Protein AF-A0A1K1NDF6-F1 (afdb_monomer)

Sequence (133 aa):
MDKGYEKERFEKLGIKTSVAKKFRKFCRKMSCSQSMGLLLMIDFFEEHGISPKESLGPNMQTLESKIKKRINAVIAIMRDVEKTQTKPTVAMLQSLFEVDEPKKKPLILEKKYAGDKQKEPKFREKKSTNDKP

Secondary structure (DSSP, 8-state):
--TT-TTPPPP-----HHHHHHHHHHHHHTT--HHHHHHHHHHHHHHHT--TTS--TTHHHHHHHHHHHHHHHHHHHHHHHIIIIIHHHHHHHHHHHT-----------------------S--PPP------

Mean predicted aligned error: 17.05 Å

Structure (mmCIF, N/CA/C/O backbone):
data_AF-A0A1K1NDF6-F1
#
_entry.id   AF-A0A1K1NDF6-F1
#
loop_
_atom_site.group_PDB
_atom_site.id
_atom_site.type_symbol
_atom_site.label_atom_id
_atom_site.label_alt_id
_atom_site.label_comp_id
_atom_site.label_asym_id
_atom_site.label_entity_id
_atom_site.label_seq_id
_atom_site.pdbx_PDB_ins_code
_atom_site.Cartn_x
_atom_site.Cartn_y
_atom_site.Cartn_z
_atom_site.occupancy
_atom_site.B_iso_or_equiv
_atom_site.auth_seq_id
_atom_site.auth_comp_id
_atom_site.auth_asym_id
_atom_site.auth_atom_id
_atom_site.pdbx_PDB_model_num
ATOM 1 N N . MET A 1 1 ? 12.573 -17.146 -10.455 1.00 72.56 1 MET A N 1
ATOM 2 C CA . MET A 1 1 ? 11.611 -17.436 -11.534 1.00 72.56 1 MET A CA 1
ATOM 3 C C . MET A 1 1 ? 10.252 -16.939 -11.099 1.00 72.56 1 MET A C 1
ATOM 5 O O . MET A 1 1 ? 9.975 -16.979 -9.902 1.00 72.56 1 MET A O 1
ATOM 9 N N . ASP A 1 2 ? 9.470 -16.450 -12.054 1.00 89.50 2 ASP A N 1
ATOM 10 C CA . ASP A 1 2 ? 8.157 -15.853 -11.817 1.00 89.50 2 ASP A CA 1
ATOM 11 C C . ASP A 1 2 ? 7.140 -16.991 -11.708 1.00 89.50 2 ASP A C 1
ATOM 13 O O . ASP A 1 2 ? 6.797 -17.626 -12.703 1.00 89.50 2 ASP A O 1
ATOM 17 N N . LYS A 1 3 ? 6.767 -17.325 -10.467 1.00 88.81 3 LYS A N 1
ATOM 18 C CA . LYS A 1 3 ? 5.953 -18.509 -10.166 1.00 88.81 3 LYS A CA 1
ATOM 19 C C . LYS A 1 3 ? 4.544 -18.358 -10.737 1.00 88.81 3 LYS A C 1
ATOM 21 O O . LYS A 1 3 ? 3.885 -17.371 -10.426 1.00 88.81 3 LYS A O 1
ATOM 26 N N . GLY A 1 4 ? 4.087 -19.336 -11.513 1.00 91.56 4 GLY A N 1
ATOM 27 C CA . GLY A 1 4 ? 2.794 -19.304 -12.206 1.00 91.56 4 GLY A CA 1
ATOM 28 C C . GLY A 1 4 ? 2.836 -18.639 -13.585 1.00 91.56 4 GLY A C 1
ATOM 29 O O . GLY A 1 4 ? 1.873 -18.752 -14.334 1.00 91.56 4 GLY A O 1
ATOM 30 N N . TYR A 1 5 ? 3.960 -18.012 -13.938 1.00 92.88 5 TYR A N 1
ATOM 31 C CA . TYR A 1 5 ? 4.166 -17.289 -15.194 1.00 92.88 5 TYR A CA 1
ATOM 32 C C . TYR A 1 5 ? 5.356 -17.856 -15.989 1.00 92.88 5 TYR A C 1
ATOM 34 O O . TYR A 1 5 ? 5.849 -17.240 -16.931 1.00 92.88 5 TYR A O 1
ATOM 42 N N . GLU A 1 6 ? 5.846 -19.050 -15.639 1.00 93.19 6 GLU A N 1
ATOM 43 C CA . GLU A 1 6 ? 7.091 -19.611 -16.181 1.00 93.19 6 GLU A CA 1
ATOM 44 C C .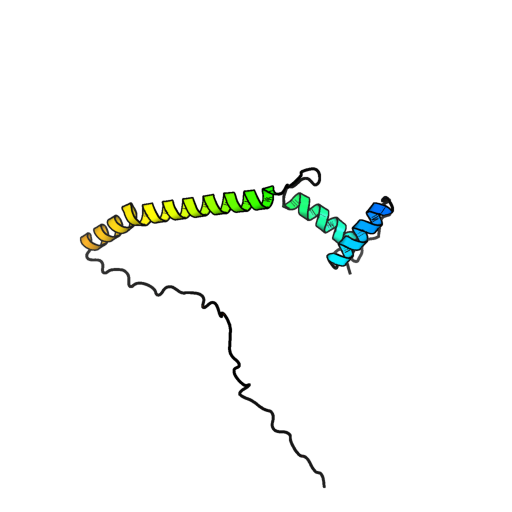 GLU A 1 6 ? 7.032 -19.891 -17.688 1.00 93.19 6 GLU A C 1
ATOM 46 O O . GLU A 1 6 ? 8.070 -19.958 -18.345 1.00 93.19 6 GLU A O 1
ATOM 51 N N . LYS A 1 7 ? 5.826 -20.089 -18.230 1.00 92.88 7 LYS A N 1
ATOM 52 C CA . LYS A 1 7 ? 5.590 -20.404 -19.646 1.00 92.88 7 LYS A CA 1
ATOM 53 C C . LYS A 1 7 ? 5.171 -19.188 -20.472 1.00 92.88 7 LYS A C 1
ATOM 55 O O . LYS A 1 7 ? 4.981 -19.324 -21.682 1.00 92.88 7 LYS A O 1
ATOM 60 N N . GLU A 1 8 ? 5.005 -18.027 -19.847 1.00 93.81 8 GLU A N 1
ATOM 61 C CA . GLU A 1 8 ? 4.564 -16.828 -20.548 1.00 93.81 8 GLU A CA 1
ATOM 62 C C . GLU A 1 8 ? 5.701 -16.162 -21.319 1.00 93.81 8 GLU A C 1
ATOM 64 O O . GLU A 1 8 ? 6.871 -16.184 -20.930 1.00 93.81 8 GLU A O 1
ATOM 69 N N . ARG A 1 9 ? 5.347 -15.563 -22.458 1.00 94.12 9 ARG A N 1
ATOM 70 C CA . ARG A 1 9 ? 6.286 -14.778 -23.260 1.00 94.12 9 ARG A CA 1
ATOM 71 C C . ARG A 1 9 ? 6.315 -13.343 -22.756 1.00 94.12 9 ARG A C 1
ATOM 73 O O . ARG A 1 9 ? 5.300 -12.794 -22.347 1.00 94.12 9 ARG A O 1
ATOM 80 N N . PHE A 1 10 ? 7.484 -12.718 -22.845 1.00 93.06 10 PHE A N 1
ATOM 81 C CA . PHE A 1 10 ? 7.616 -11.297 -22.545 1.00 93.06 10 PHE A CA 1
ATOM 82 C C . PHE A 1 10 ? 7.031 -10.440 -23.665 1.00 93.06 10 PHE A C 1
ATOM 84 O O . PHE A 1 10 ? 7.386 -10.612 -24.832 1.00 93.06 10 PHE A O 1
ATOM 91 N N . GLU A 1 11 ? 6.227 -9.455 -23.277 1.00 93.25 11 GLU A N 1
ATOM 92 C CA . GLU A 1 11 ? 5.756 -8.393 -24.160 1.00 93.25 11 GLU A CA 1
ATOM 93 C C . GLU A 1 11 ? 6.662 -7.158 -24.107 1.00 93.25 11 GLU A C 1
ATOM 95 O O . GLU A 1 11 ? 7.347 -6.881 -23.114 1.00 93.25 11 GLU A O 1
ATOM 100 N N . LYS A 1 12 ? 6.671 -6.379 -25.194 1.00 92.56 12 LYS A N 1
ATOM 101 C CA . LYS A 1 12 ? 7.427 -5.121 -25.252 1.00 92.56 12 LYS A CA 1
ATOM 102 C C . LYS A 1 12 ? 6.597 -3.974 -24.679 1.00 92.56 12 LYS A C 1
ATOM 104 O O . LYS A 1 12 ? 5.684 -3.481 -25.330 1.00 92.56 12 LYS A O 1
ATOM 109 N N . LEU A 1 13 ? 6.993 -3.474 -23.507 1.00 91.88 13 LEU A N 1
ATOM 110 C CA . LEU A 1 13 ? 6.432 -2.263 -22.903 1.00 91.88 13 LEU A CA 1
ATOM 111 C C . LEU A 1 13 ? 7.452 -1.115 -22.912 1.00 91.88 13 LEU A C 1
ATOM 113 O O . LEU A 1 13 ? 8.508 -1.187 -22.280 1.00 91.88 13 LEU A O 1
ATOM 117 N N . GLY A 1 14 ? 7.125 -0.031 -23.617 1.00 94.88 14 GLY A N 1
ATOM 118 C CA . GLY A 1 14 ? 7.933 1.187 -23.631 1.00 94.88 14 GLY A CA 1
ATOM 119 C C . GLY A 1 14 ? 7.671 2.059 -22.402 1.00 94.88 14 GLY A C 1
ATOM 120 O O . GLY A 1 14 ? 6.544 2.486 -22.173 1.00 94.88 14 GLY A O 1
ATOM 121 N N . ILE A 1 15 ? 8.715 2.382 -21.636 1.00 95.81 15 ILE A N 1
ATOM 122 C CA . ILE A 1 15 ? 8.652 3.336 -20.517 1.00 95.81 15 ILE A CA 1
ATOM 123 C C . ILE A 1 15 ? 9.835 4.306 -20.565 1.00 95.81 15 ILE A C 1
ATOM 125 O O . ILE A 1 15 ? 10.918 3.968 -21.044 1.00 95.81 15 ILE A O 1
ATOM 129 N N . LYS A 1 16 ? 9.649 5.526 -20.043 1.00 98.12 16 LYS A N 1
ATOM 130 C CA . LYS A 1 16 ? 10.719 6.536 -20.005 1.00 98.12 16 LYS A CA 1
ATOM 131 C C . LYS A 1 16 ? 11.934 6.016 -19.231 1.00 98.12 16 LYS A C 1
ATOM 133 O O . LYS A 1 16 ? 11.792 5.420 -18.164 1.00 98.12 16 LYS A O 1
ATOM 138 N N . THR A 1 17 ? 13.139 6.330 -19.707 1.00 97.94 17 THR A N 1
ATOM 139 C CA . THR A 1 17 ? 14.404 5.843 -19.127 1.00 97.94 17 THR A CA 1
ATOM 140 C C . THR A 1 17 ? 14.552 6.156 -17.634 1.00 97.94 17 THR A C 1
ATOM 142 O O . THR A 1 17 ? 15.019 5.315 -16.865 1.00 97.94 17 THR A O 1
ATOM 145 N N . SER A 1 18 ? 14.141 7.350 -17.195 1.00 98.31 18 SER A N 1
ATOM 146 C CA . SER A 1 18 ? 14.166 7.744 -15.778 1.00 98.31 18 SER A CA 1
ATOM 147 C C . SER A 1 18 ? 13.238 6.878 -14.918 1.00 98.31 18 SER A C 1
ATOM 149 O O . SER A 1 18 ? 13.630 6.433 -13.837 1.00 98.31 18 SER A O 1
ATOM 151 N N . VAL A 1 19 ? 12.043 6.575 -15.428 1.00 97.44 19 VAL A N 1
ATOM 152 C CA . VAL A 1 19 ? 11.048 5.716 -14.774 1.00 97.44 19 VAL A CA 1
ATOM 153 C C . VAL A 1 19 ? 11.550 4.275 -14.712 1.00 97.44 19 VAL A C 1
ATOM 155 O O . VAL A 1 19 ? 11.549 3.687 -13.634 1.00 97.44 19 VAL A O 1
ATOM 158 N N . ALA A 1 20 ? 12.095 3.7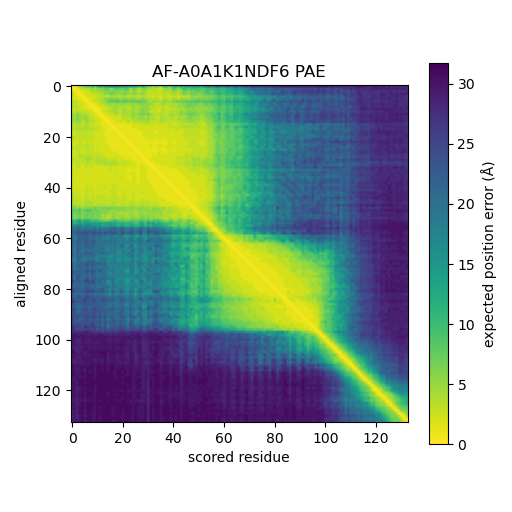43 -15.811 1.00 97.00 20 ALA A N 1
ATOM 159 C CA . ALA A 1 20 ? 12.679 2.401 -15.854 1.00 97.00 20 ALA A CA 1
ATOM 160 C C . ALA A 1 20 ? 13.796 2.220 -14.817 1.00 97.00 20 ALA A C 1
ATOM 162 O O . ALA A 1 20 ? 13.852 1.211 -14.115 1.00 97.00 20 ALA A O 1
ATOM 163 N N . LYS A 1 21 ? 14.680 3.217 -14.671 1.00 97.88 21 LYS A N 1
ATOM 164 C CA . LYS A 1 21 ? 15.741 3.204 -13.652 1.00 97.88 21 LYS A CA 1
ATOM 165 C C . LYS A 1 21 ? 15.166 3.175 -12.233 1.00 97.88 21 LYS A C 1
ATOM 167 O O . LYS A 1 21 ? 15.664 2.415 -11.403 1.00 97.88 21 LYS A O 1
ATOM 172 N N . LYS A 1 22 ? 14.134 3.979 -11.948 1.00 97.75 22 LYS A N 1
ATOM 173 C CA . LYS A 1 22 ? 13.463 4.001 -10.637 1.00 97.75 22 LYS A CA 1
ATOM 174 C C . LYS A 1 22 ? 12.777 2.665 -10.344 1.00 97.75 22 LYS A C 1
ATOM 176 O O . LYS A 1 22 ? 12.986 2.105 -9.271 1.00 97.75 22 LYS A O 1
ATOM 181 N N . PHE A 1 23 ? 12.045 2.129 -11.314 1.00 96.94 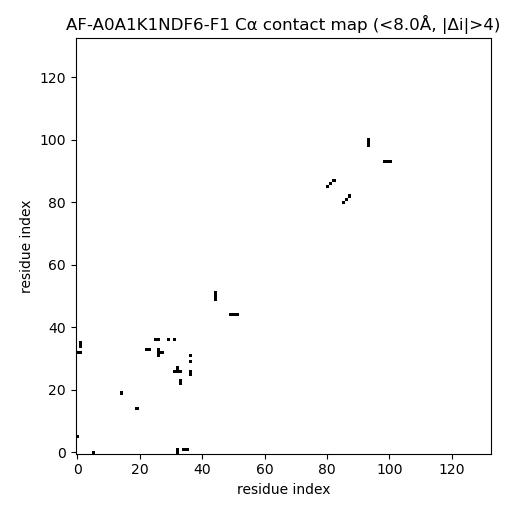23 PHE A N 1
ATOM 182 C CA . PHE A 1 23 ? 11.334 0.860 -11.192 1.00 96.94 23 PHE A CA 1
ATOM 183 C C . PHE A 1 23 ? 12.287 -0.319 -10.962 1.00 96.94 23 PHE A C 1
ATOM 185 O O . PHE A 1 23 ? 12.119 -1.071 -10.011 1.00 96.94 23 PHE A O 1
ATOM 192 N N . ARG A 1 24 ? 13.388 -0.413 -11.718 1.00 96.56 24 ARG A N 1
ATOM 193 C CA . ARG A 1 24 ? 14.409 -1.456 -11.506 1.00 96.56 24 ARG A CA 1
ATOM 194 C C . ARG A 1 24 ? 15.020 -1.422 -10.104 1.00 96.56 24 ARG A C 1
ATOM 196 O O . ARG A 1 24 ? 15.286 -2.477 -9.535 1.00 96.56 24 ARG A O 1
ATOM 203 N N . LYS A 1 25 ? 15.254 -0.231 -9.537 1.00 97.69 25 LYS A N 1
ATOM 204 C CA . LYS A 1 25 ? 15.723 -0.094 -8.146 1.00 97.69 25 LYS A CA 1
ATOM 205 C C . LYS A 1 25 ? 14.668 -0.579 -7.149 1.00 97.69 25 LYS A C 1
ATOM 207 O O . LYS A 1 25 ? 15.022 -1.259 -6.192 1.00 97.69 25 LYS A O 1
ATOM 212 N N . PHE A 1 26 ? 13.399 -0.251 -7.386 1.00 96.69 26 PHE A N 1
ATOM 213 C CA . PHE A 1 26 ? 12.280 -0.721 -6.570 1.00 96.69 26 PHE A CA 1
ATOM 214 C C . PHE A 1 26 ? 12.167 -2.253 -6.581 1.00 96.69 26 PHE A C 1
ATOM 216 O O . PHE A 1 26 ? 12.198 -2.856 -5.513 1.00 96.69 26 PHE A O 1
ATOM 223 N N . CYS A 1 27 ? 12.163 -2.892 -7.756 1.00 96.62 27 CYS A N 1
ATOM 224 C CA . CYS A 1 27 ? 12.092 -4.354 -7.868 1.00 96.62 27 CYS A CA 1
ATOM 225 C C . CYS A 1 27 ? 13.252 -5.053 -7.143 1.00 96.62 27 CYS A C 1
ATOM 227 O O . CYS A 1 27 ? 13.038 -6.030 -6.435 1.00 96.62 27 CYS A O 1
ATOM 229 N N . ARG A 1 28 ? 14.478 -4.509 -7.241 1.00 96.12 28 ARG A N 1
ATOM 230 C CA . ARG A 1 28 ? 15.636 -5.027 -6.488 1.00 96.12 28 ARG A CA 1
ATOM 231 C C . ARG A 1 28 ? 15.438 -4.934 -4.978 1.00 96.12 28 ARG A C 1
ATOM 233 O O . ARG A 1 28 ? 15.811 -5.859 -4.273 1.00 96.12 28 ARG A O 1
ATOM 240 N N . LYS A 1 29 ? 14.863 -3.831 -4.484 1.00 96.19 29 LYS A N 1
ATOM 241 C CA . LYS A 1 29 ? 14.567 -3.654 -3.054 1.00 96.19 29 LYS A CA 1
ATOM 242 C C . LYS A 1 29 ? 13.520 -4.660 -2.565 1.00 96.19 29 LYS A C 1
ATOM 244 O O . LYS A 1 29 ? 13.619 -5.129 -1.440 1.00 96.19 29 LYS A O 1
ATOM 249 N N . MET A 1 30 ? 12.542 -4.975 -3.409 1.00 93.00 30 MET A N 1
ATOM 250 C CA . MET A 1 30 ? 11.474 -5.937 -3.124 1.00 93.00 30 MET A CA 1
ATOM 251 C C . MET A 1 30 ? 11.858 -7.387 -3.468 1.00 93.00 30 MET A C 1
ATOM 253 O O . MET A 1 30 ? 11.025 -8.278 -3.337 1.00 93.00 30 MET A O 1
ATOM 257 N N . SER A 1 31 ? 13.097 -7.633 -3.916 1.00 94.31 31 SER A N 1
ATOM 258 C CA . SER A 1 31 ? 13.598 -8.951 -4.331 1.00 94.31 31 SER A CA 1
ATOM 259 C C . SER A 1 31 ? 12.706 -9.670 -5.357 1.00 94.31 31 SER A C 1
ATOM 261 O O . SER A 1 31 ? 12.599 -10.895 -5.344 1.00 94.31 31 SER A O 1
ATOM 263 N N . CYS A 1 32 ? 12.075 -8.919 -6.263 1.00 94.19 32 CYS A N 1
ATOM 264 C CA . CYS A 1 32 ? 11.169 -9.444 -7.285 1.00 94.19 32 CYS A CA 1
ATOM 265 C C . CYS A 1 32 ? 11.653 -9.130 -8.710 1.00 94.19 32 CYS A C 1
ATOM 267 O O . CYS A 1 32 ? 12.493 -8.249 -8.933 1.00 94.19 32 CYS A O 1
ATOM 269 N N . SER A 1 33 ? 11.133 -9.870 -9.696 1.00 94.88 33 SER A N 1
ATOM 270 C CA . SER A 1 33 ? 11.347 -9.548 -11.108 1.00 94.88 33 SER A CA 1
ATOM 271 C C . SER A 1 33 ? 1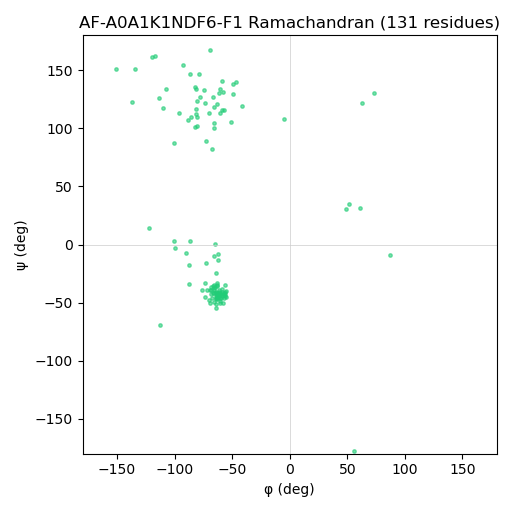0.610 -8.257 -11.490 1.00 94.88 33 SER A C 1
ATOM 273 O O . SER A 1 33 ? 9.773 -7.750 -10.745 1.00 94.88 33 SER A O 1
ATOM 275 N N . GLN A 1 34 ? 10.919 -7.700 -12.664 1.00 94.69 34 GLN A N 1
ATOM 276 C CA . GLN A 1 34 ? 10.214 -6.511 -13.157 1.00 94.69 34 GLN A CA 1
ATOM 277 C C . GLN A 1 34 ? 8.734 -6.802 -13.449 1.00 94.69 34 GLN A C 1
ATOM 279 O O . GLN A 1 34 ? 7.897 -5.970 -13.117 1.00 94.69 34 GLN A O 1
ATOM 284 N N . SER A 1 35 ? 8.407 -7.974 -13.999 1.00 94.88 35 SER A N 1
ATOM 285 C CA . SER A 1 35 ? 7.018 -8.374 -14.257 1.00 94.88 35 SER A CA 1
ATOM 286 C C . SER A 1 35 ? 6.243 -8.549 -12.952 1.00 94.88 35 SER A C 1
ATOM 288 O O . SER A 1 35 ? 5.205 -7.923 -12.764 1.00 94.88 35 SER A O 1
ATOM 290 N N . MET A 1 36 ? 6.807 -9.291 -11.993 1.00 95.94 36 MET A N 1
ATOM 291 C CA . MET A 1 36 ? 6.160 -9.506 -10.694 1.00 95.94 36 MET A CA 1
ATOM 292 C C . MET A 1 36 ? 6.067 -8.224 -9.872 1.00 95.94 36 MET A C 1
ATOM 294 O O . MET A 1 36 ? 5.087 -8.008 -9.176 1.00 95.94 36 MET A O 1
ATOM 298 N N . GLY A 1 37 ? 7.067 -7.344 -9.954 1.00 95.69 37 GLY A N 1
ATOM 299 C CA . GLY A 1 37 ? 7.012 -6.042 -9.296 1.00 95.69 37 GLY A CA 1
ATOM 300 C C . GLY A 1 37 ? 5.894 -5.151 -9.833 1.00 95.69 37 GLY A C 1
ATOM 301 O O . GLY A 1 37 ? 5.325 -4.385 -9.063 1.00 95.69 37 GLY A O 1
ATOM 302 N N . LEU A 1 38 ? 5.573 -5.254 -11.127 1.00 95.12 38 LEU A N 1
ATOM 303 C CA . LEU A 1 38 ? 4.462 -4.523 -11.730 1.00 95.12 38 LEU A CA 1
ATOM 304 C C . LEU A 1 38 ? 3.120 -5.121 -11.301 1.00 95.12 38 LEU A C 1
ATOM 306 O O . LEU A 1 38 ? 2.246 -4.366 -10.890 1.00 95.12 38 LEU A O 1
ATOM 310 N N . LEU A 1 39 ? 2.994 -6.450 -11.338 1.00 95.38 39 LEU A N 1
ATOM 311 C CA . LEU A 1 39 ? 1.797 -7.158 -10.883 1.00 95.38 39 LEU A CA 1
ATOM 312 C C . LEU A 1 39 ? 1.485 -6.834 -9.417 1.00 95.38 39 LEU A C 1
ATOM 314 O O . LEU A 1 39 ? 0.409 -6.340 -9.120 1.00 95.38 39 LEU A O 1
ATOM 318 N N . LEU A 1 40 ? 2.477 -6.951 -8.528 1.00 94.94 40 LEU A N 1
ATOM 319 C CA . LEU A 1 40 ? 2.327 -6.600 -7.112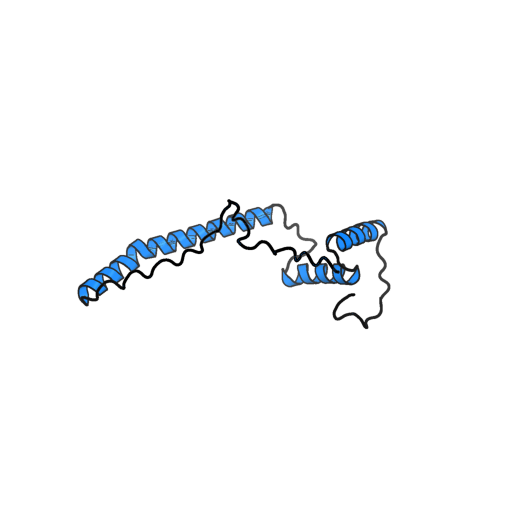 1.00 94.94 40 LEU A CA 1
ATOM 320 C C . LEU A 1 40 ? 1.865 -5.156 -6.896 1.00 94.94 40 LEU A C 1
ATOM 322 O O . LEU A 1 40 ? 1.154 -4.879 -5.937 1.00 94.94 40 LEU A O 1
ATOM 326 N N . MET A 1 41 ? 2.300 -4.218 -7.743 1.00 93.94 41 MET A N 1
ATOM 327 C CA . MET A 1 41 ? 1.821 -2.840 -7.654 1.00 93.94 41 MET A CA 1
ATOM 328 C C . MET A 1 41 ? 0.345 -2.734 -8.039 1.00 93.94 41 MET A C 1
ATOM 330 O O . MET A 1 41 ? -0.377 -2.004 -7.372 1.00 93.94 41 MET A O 1
ATOM 334 N N . ILE A 1 42 ? -0.084 -3.426 -9.096 1.00 94.25 42 ILE A N 1
ATOM 335 C CA . ILE A 1 42 ? -1.479 -3.433 -9.554 1.00 94.25 42 ILE A CA 1
ATOM 336 C C . ILE A 1 42 ? -2.367 -4.065 -8.481 1.00 94.25 42 ILE A C 1
ATOM 338 O O . ILE A 1 42 ? -3.256 -3.384 -7.970 1.00 94.25 42 ILE A O 1
ATOM 342 N N . ASP A 1 43 ? -2.036 -5.286 -8.057 1.00 94.69 43 ASP A N 1
ATOM 343 C CA . ASP A 1 43 ? -2.777 -6.034 -7.038 1.00 94.69 43 ASP A CA 1
ATOM 344 C C . ASP A 1 43 ? -2.886 -5.228 -5.740 1.00 94.69 43 ASP A C 1
ATOM 346 O O . ASP A 1 43 ? -3.961 -5.107 -5.164 1.00 94.69 43 ASP A O 1
ATOM 350 N N . PHE A 1 44 ? -1.801 -4.573 -5.310 1.00 93.00 44 PHE A N 1
ATOM 351 C CA . PHE A 1 44 ? -1.827 -3.732 -4.115 1.00 93.00 44 PHE A CA 1
ATOM 352 C C . PHE A 1 44 ? -2.881 -2.620 -4.200 1.00 93.00 44 PHE A C 1
ATOM 354 O O . PHE A 1 44 ? -3.609 -2.397 -3.234 1.00 93.00 44 PHE A O 1
ATOM 361 N N . PHE A 1 45 ? -2.970 -1.906 -5.323 1.00 89.69 45 PHE A N 1
ATOM 362 C CA . PHE A 1 45 ? -3.951 -0.828 -5.468 1.00 89.69 45 PHE A CA 1
ATOM 363 C C . PHE A 1 45 ? -5.381 -1.362 -5.596 1.00 89.69 45 PHE A C 1
ATOM 365 O O . PHE A 1 45 ? -6.289 -0.784 -4.998 1.00 89.69 45 PHE A O 1
ATOM 372 N N . GLU A 1 46 ? -5.578 -2.463 -6.322 1.00 90.31 46 GLU A N 1
A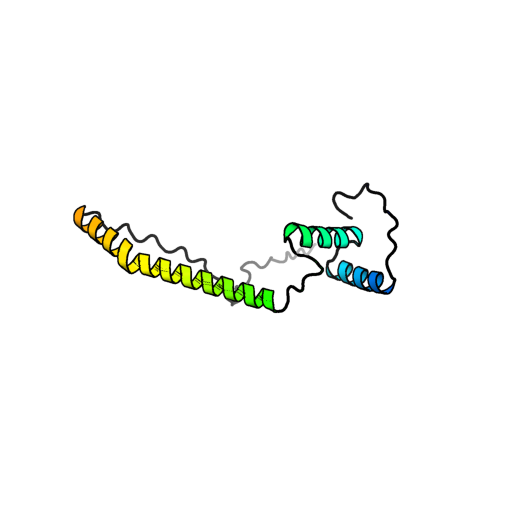TOM 373 C CA . GLU A 1 46 ? -6.893 -3.076 -6.526 1.00 90.31 46 GLU A CA 1
ATOM 374 C C . GLU A 1 46 ? -7.445 -3.700 -5.241 1.00 90.31 46 GLU A C 1
ATOM 376 O O . GLU A 1 46 ? -8.559 -3.374 -4.833 1.00 90.31 46 GLU A O 1
ATOM 381 N N . GLU A 1 47 ? -6.652 -4.520 -4.550 1.00 91.25 47 GLU A N 1
ATOM 382 C CA . GLU A 1 47 ? -7.060 -5.198 -3.314 1.00 91.25 47 GLU A CA 1
ATOM 383 C C . GLU A 1 47 ? -7.381 -4.213 -2.188 1.00 91.25 47 GLU A C 1
ATOM 385 O O . GLU A 1 47 ? -8.295 -4.440 -1.395 1.00 91.25 47 GLU A O 1
ATOM 390 N N . HIS A 1 48 ? -6.642 -3.103 -2.114 1.00 85.69 48 HIS A N 1
ATOM 391 C CA . HIS A 1 48 ? -6.848 -2.095 -1.075 1.00 85.69 48 HIS A CA 1
ATOM 392 C C . HIS A 1 48 ? -7.860 -1.017 -1.491 1.00 85.69 48 HIS A C 1
ATOM 394 O O . HIS A 1 48 ? -8.225 -0.185 -0.660 1.00 85.69 48 HIS A O 1
ATOM 400 N N . GLY A 1 49 ? -8.318 -1.013 -2.749 1.00 82.56 49 GLY A N 1
ATOM 401 C CA . GLY A 1 49 ? -9.239 -0.008 -3.281 1.00 82.56 49 GLY A CA 1
ATOM 402 C C . GLY A 1 49 ? -8.673 1.416 -3.251 1.00 82.56 49 GLY A C 1
ATOM 403 O O . GLY A 1 49 ? -9.427 2.368 -3.058 1.00 82.56 49 GLY A O 1
ATOM 404 N N . ILE A 1 50 ? -7.351 1.570 -3.387 1.00 85.06 50 ILE A N 1
ATOM 405 C CA . ILE A 1 50 ? -6.656 2.863 -3.300 1.00 85.06 50 ILE A CA 1
ATOM 406 C C . ILE A 1 50 ? -6.200 3.287 -4.693 1.00 85.06 50 ILE A C 1
ATOM 408 O O . ILE A 1 50 ? -5.558 2.523 -5.410 1.00 85.06 50 ILE A O 1
ATOM 412 N N . SER A 1 51 ? -6.437 4.547 -5.058 1.00 84.62 51 SER A N 1
ATOM 413 C CA . SER A 1 51 ? -5.925 5.089 -6.316 1.00 84.62 51 SER A CA 1
ATOM 414 C C . SER A 1 51 ? -4.463 5.545 -6.190 1.00 84.62 51 SER A C 1
ATOM 416 O O . SER A 1 51 ? -4.134 6.306 -5.280 1.00 84.62 51 SER A O 1
ATOM 418 N N . PRO A 1 52 ? -3.576 5.234 -7.156 1.00 84.31 52 PRO A N 1
ATOM 419 C CA . PRO A 1 52 ? -2.218 5.790 -7.191 1.00 84.31 52 PRO A CA 1
ATOM 420 C C . PRO A 1 52 ? -2.188 7.311 -7.430 1.00 84.31 52 PRO A C 1
ATOM 422 O O . PRO A 1 52 ? -1.128 7.930 -7.329 1.00 84.31 52 PRO A O 1
ATOM 425 N N . LYS A 1 53 ? -3.330 7.921 -7.783 1.00 83.69 53 LYS A N 1
ATOM 426 C CA . LYS A 1 53 ? -3.493 9.379 -7.895 1.00 83.69 53 LYS A CA 1
ATOM 427 C C . LYS A 1 53 ? -3.888 10.030 -6.571 1.00 83.69 53 LYS A C 1
ATOM 429 O O . LYS A 1 53 ? -3.769 11.247 -6.440 1.00 83.69 53 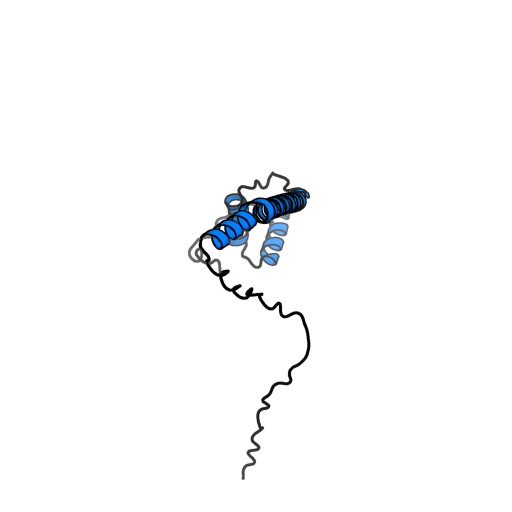LYS A O 1
ATOM 434 N N . GLU A 1 54 ? -4.373 9.250 -5.612 1.00 74.62 54 GLU A N 1
ATOM 435 C CA . GLU A 1 54 ? -4.750 9.753 -4.300 1.00 74.62 54 GLU A CA 1
ATOM 436 C C . GLU A 1 54 ? -3.511 9.887 -3.418 1.00 74.62 54 GLU A C 1
ATOM 438 O O . GLU A 1 54 ? -2.658 9.002 -3.334 1.00 74.62 54 GLU A O 1
ATOM 443 N N . SER A 1 55 ? -3.403 11.022 -2.732 1.00 69.75 55 SER A N 1
ATOM 444 C CA . SER A 1 55 ? -2.413 11.167 -1.675 1.00 69.75 55 SER A CA 1
ATOM 445 C C . SER A 1 55 ? -2.961 10.506 -0.419 1.00 69.75 55 SER A C 1
ATOM 447 O O . SER A 1 55 ? -3.857 11.044 0.229 1.00 69.75 55 SER A O 1
ATOM 449 N N . LEU A 1 56 ? -2.375 9.374 -0.027 1.00 67.69 56 LEU A N 1
ATOM 450 C CA . LEU A 1 56 ? -2.639 8.754 1.280 1.00 67.69 56 LEU A CA 1
ATOM 451 C C . LEU A 1 56 ? -2.220 9.661 2.455 1.00 67.69 56 LEU A C 1
ATOM 453 O O . LEU A 1 56 ? -2.624 9.438 3.599 1.00 67.69 56 LEU A O 1
ATOM 457 N N . GLY A 1 57 ? -1.455 10.720 2.155 1.00 63.22 57 GLY A N 1
ATOM 458 C CA . GLY A 1 57 ? -1.026 11.764 3.074 1.00 63.22 57 GLY A CA 1
ATOM 459 C C . GLY A 1 57 ? -0.275 11.242 4.310 1.00 63.22 57 GLY A C 1
ATOM 460 O O . GLY A 1 57 ? -0.105 10.042 4.512 1.00 63.22 57 GLY A O 1
ATOM 461 N N . PRO A 1 58 ? 0.114 12.134 5.234 1.00 61.06 58 PRO A N 1
ATOM 462 C CA . PRO A 1 58 ? 0.438 11.739 6.612 1.00 61.06 58 PRO A CA 1
ATOM 463 C C . PRO A 1 58 ? -0.784 11.139 7.339 1.00 61.06 58 PRO A C 1
ATOM 465 O O . PRO A 1 58 ? -0.681 10.612 8.448 1.00 61.06 58 PRO A O 1
ATOM 468 N N . ASN A 1 59 ? -1.960 11.217 6.708 1.00 59.62 59 ASN A N 1
ATOM 469 C CA . ASN A 1 59 ? -3.234 10.849 7.281 1.00 59.62 59 ASN A CA 1
ATOM 470 C C . ASN A 1 59 ? -3.452 9.353 7.434 1.00 59.62 59 ASN A C 1
ATOM 472 O O . ASN A 1 59 ? -4.321 8.991 8.207 1.00 59.62 59 ASN A O 1
ATOM 476 N N . MET A 1 60 ? -2.685 8.476 6.790 1.00 67.38 60 MET A N 1
ATOM 477 C CA . MET A 1 60 ? -2.832 7.040 7.050 1.00 67.38 60 MET A CA 1
ATOM 478 C C . MET A 1 60 ? -2.451 6.699 8.501 1.00 67.38 60 MET A C 1
ATOM 480 O O . MET A 1 60 ? -3.187 5.997 9.190 1.00 67.38 60 MET A O 1
ATOM 484 N N . GLN A 1 61 ? -1.382 7.315 9.019 1.00 63.75 61 GLN A N 1
ATOM 485 C CA . GLN A 1 61 ? -1.003 7.201 10.433 1.00 63.75 61 GLN A CA 1
ATOM 486 C C . GLN A 1 61 ? -2.004 7.916 11.352 1.00 63.75 61 GLN A C 1
ATOM 488 O O . GLN A 1 61 ? -2.357 7.405 12.418 1.00 63.75 61 GLN A O 1
ATOM 493 N N . THR A 1 62 ? -2.511 9.091 10.952 1.00 67.06 62 THR A N 1
ATOM 494 C CA . THR A 1 62 ? -3.527 9.787 11.760 1.00 67.06 62 THR A CA 1
ATOM 495 C C . THR A 1 62 ? -4.858 9.028 11.768 1.00 67.06 62 THR A C 1
ATOM 497 O O . THR A 1 62 ? -5.502 8.951 12.813 1.00 67.06 62 THR A O 1
ATOM 500 N N . LEU A 1 63 ? -5.250 8.401 10.661 1.00 70.44 63 LEU A N 1
ATOM 501 C CA . LEU A 1 63 ? -6.421 7.541 10.531 1.00 70.44 63 LEU A CA 1
ATOM 502 C C . LEU A 1 63 ? -6.269 6.299 11.406 1.00 70.44 63 LEU A C 1
ATOM 504 O O . LEU A 1 63 ? -7.169 6.014 12.192 1.00 70.44 63 LEU A O 1
ATOM 508 N N . GLU A 1 64 ? -5.112 5.638 11.371 1.00 75.38 64 GLU A N 1
ATOM 509 C CA . GLU A 1 64 ? -4.795 4.525 12.269 1.00 75.38 64 GLU A CA 1
ATOM 510 C C . GLU A 1 64 ? -4.939 4.947 13.742 1.00 75.38 64 GLU A C 1
ATOM 512 O O . GLU A 1 64 ? -5.584 4.262 14.540 1.00 75.38 64 GLU A O 1
ATOM 517 N N . SER A 1 65 ? -4.425 6.126 14.110 1.00 77.62 65 SER A N 1
ATOM 518 C CA . SER A 1 65 ? -4.556 6.653 15.474 1.00 77.62 65 SER A CA 1
ATOM 519 C C . SER A 1 65 ? -6.007 6.980 15.858 1.00 77.62 65 SER A C 1
ATOM 521 O O . SER A 1 65 ? -6.420 6.723 16.991 1.00 77.62 65 SER A O 1
ATOM 523 N N . LYS A 1 66 ? -6.815 7.495 14.919 1.00 77.75 66 LYS A N 1
ATOM 524 C CA . LYS A 1 66 ? -8.248 7.760 15.116 1.00 77.75 66 LYS A CA 1
ATOM 525 C C . LYS A 1 66 ? -9.025 6.458 15.303 1.00 77.75 66 LYS A C 1
ATOM 527 O O . LYS A 1 66 ? -9.868 6.391 16.195 1.00 77.75 66 LYS A O 1
ATOM 532 N N . ILE A 1 67 ? -8.716 5.421 14.524 1.00 85.38 67 ILE A N 1
ATOM 533 C CA . ILE A 1 67 ? -9.321 4.090 14.657 1.00 85.38 67 ILE A CA 1
ATOM 534 C C . ILE A 1 67 ? -8.964 3.481 16.019 1.00 85.38 67 ILE A C 1
ATOM 536 O O . ILE A 1 67 ? -9.867 3.073 16.746 1.00 85.38 67 ILE A O 1
ATOM 540 N N . LYS A 1 68 ? -7.689 3.522 16.437 1.00 85.88 68 LYS A N 1
ATOM 541 C CA . LYS A 1 68 ? -7.260 3.063 17.775 1.00 85.88 68 LYS A CA 1
ATOM 542 C C . LYS A 1 68 ? -8.013 3.775 18.903 1.00 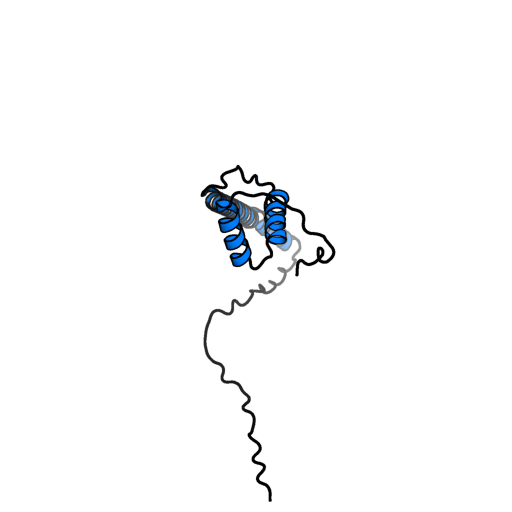85.88 68 LYS A C 1
ATOM 544 O O . LYS A 1 68 ? -8.481 3.123 19.833 1.00 85.88 68 LYS A O 1
ATOM 549 N N . LYS A 1 69 ? -8.187 5.100 18.810 1.00 89.19 69 LYS A N 1
ATOM 550 C CA . LYS A 1 69 ? -8.974 5.873 19.788 1.00 89.19 69 LYS A CA 1
ATOM 551 C C . LYS A 1 69 ? -10.437 5.427 19.834 1.00 89.19 69 LYS A C 1
ATOM 553 O O . LYS A 1 69 ? -10.974 5.262 20.926 1.00 89.19 69 LYS A O 1
ATOM 558 N N . ARG A 1 70 ? -11.067 5.198 18.676 1.00 90.19 70 ARG A N 1
ATOM 559 C CA . ARG A 1 70 ? -12.453 4.706 18.595 1.00 90.19 70 ARG A CA 1
ATOM 560 C C . ARG A 1 70 ? -12.602 3.318 19.219 1.00 90.19 70 ARG A C 1
ATOM 562 O O . ARG A 1 70 ? -13.516 3.120 20.007 1.00 90.19 70 ARG A O 1
ATOM 569 N N . ILE A 1 71 ? -11.681 2.395 18.942 1.00 93.75 71 ILE A N 1
ATOM 570 C CA . ILE A 1 71 ? -11.687 1.050 19.539 1.00 93.75 71 ILE A CA 1
ATOM 571 C C . ILE A 1 71 ? -11.537 1.127 21.063 1.00 93.75 71 ILE A C 1
ATOM 573 O O . ILE A 1 71 ? -12.308 0.500 21.784 1.00 93.75 71 ILE A O 1
ATOM 577 N N . ASN A 1 72 ? -10.607 1.941 21.571 1.00 93.62 72 ASN A N 1
ATOM 578 C CA . ASN A 1 72 ? -10.433 2.124 23.015 1.00 93.62 72 ASN A CA 1
ATOM 579 C C . ASN A 1 72 ? -11.689 2.696 23.686 1.00 93.62 72 ASN A C 1
ATOM 581 O O . ASN A 1 72 ? -12.039 2.266 24.783 1.00 93.62 72 ASN A O 1
ATOM 585 N N . ALA A 1 73 ? -12.380 3.631 23.027 1.00 94.75 73 ALA A N 1
ATOM 586 C CA . ALA A 1 73 ? -13.644 4.167 23.520 1.00 94.75 73 ALA A CA 1
ATOM 587 C C . ALA A 1 73 ? -14.738 3.089 23.569 1.00 94.75 73 ALA A C 1
ATOM 589 O O . ALA A 1 73 ? -15.408 2.954 24.587 1.00 94.75 73 ALA A O 1
ATOM 590 N N . VAL A 1 74 ? -14.870 2.266 22.523 1.00 96.56 74 VAL A N 1
ATOM 591 C CA . VAL A 1 74 ? -15.818 1.138 22.507 1.00 96.56 74 VAL A CA 1
ATOM 592 C C . VAL A 1 74 ? -15.503 0.131 23.617 1.00 96.56 74 VAL A C 1
ATOM 594 O O . VAL A 1 74 ? -16.411 -0.279 24.332 1.00 96.56 74 VAL A O 1
ATOM 597 N N . ILE A 1 75 ? -14.228 -0.218 23.830 1.00 94.12 75 ILE A N 1
ATOM 598 C CA . ILE A 1 75 ? -13.807 -1.096 24.937 1.00 94.12 75 ILE A CA 1
ATOM 599 C C . ILE A 1 75 ? -14.177 -0.484 26.292 1.00 94.12 75 ILE A C 1
ATOM 601 O O . ILE A 1 75 ? -14.626 -1.202 27.184 1.00 94.12 75 ILE A O 1
ATOM 605 N N . ALA A 1 76 ? -13.986 0.825 26.468 1.00 95.94 76 ALA A N 1
ATOM 606 C CA . ALA A 1 76 ? -14.352 1.510 27.702 1.00 95.94 76 ALA A CA 1
ATOM 607 C C . ALA A 1 76 ? -15.866 1.452 27.952 1.00 95.94 76 ALA A C 1
ATOM 609 O O . ALA A 1 76 ? -16.269 1.098 29.055 1.00 95.94 76 ALA A O 1
ATOM 610 N N . ILE A 1 77 ? -16.680 1.702 26.922 1.00 95.00 77 ILE A N 1
ATOM 611 C CA . ILE A 1 77 ? -18.144 1.587 26.990 1.00 95.00 77 ILE A CA 1
ATOM 612 C C . ILE A 1 77 ? -18.553 0.151 27.334 1.00 95.00 77 ILE A C 1
ATOM 614 O O . ILE A 1 77 ? -19.324 -0.058 28.263 1.00 95.00 77 ILE A O 1
ATOM 618 N N . MET A 1 78 ? -18.000 -0.852 26.646 1.00 94.69 78 MET A N 1
ATOM 619 C CA . MET A 1 78 ? -18.293 -2.261 26.933 1.00 94.69 78 MET A CA 1
ATOM 620 C C . MET A 1 78 ? -17.933 -2.638 28.375 1.00 94.69 78 MET A C 1
ATOM 622 O O . MET A 1 78 ? -18.720 -3.301 29.042 1.00 94.69 78 MET A O 1
ATOM 626 N N . ARG A 1 79 ? -16.780 -2.185 28.887 1.00 94.12 79 ARG A N 1
ATOM 627 C CA . ARG A 1 79 ? -16.374 -2.404 30.288 1.00 94.12 79 ARG A CA 1
ATOM 628 C C . ARG A 1 79 ? -17.285 -1.696 31.286 1.00 94.12 79 ARG A C 1
ATOM 630 O O . ARG A 1 79 ? -17.465 -2.200 32.392 1.00 94.12 79 ARG A O 1
ATOM 637 N N . ASP A 1 80 ? -17.797 -0.523 30.936 1.00 95.62 80 ASP A N 1
ATOM 638 C CA . ASP A 1 80 ? -18.713 0.233 31.784 1.00 95.62 80 ASP A CA 1
ATOM 639 C C . ASP A 1 80 ? -20.076 -0.457 31.876 1.00 95.62 80 ASP A C 1
ATOM 641 O O . ASP A 1 80 ? -20.543 -0.7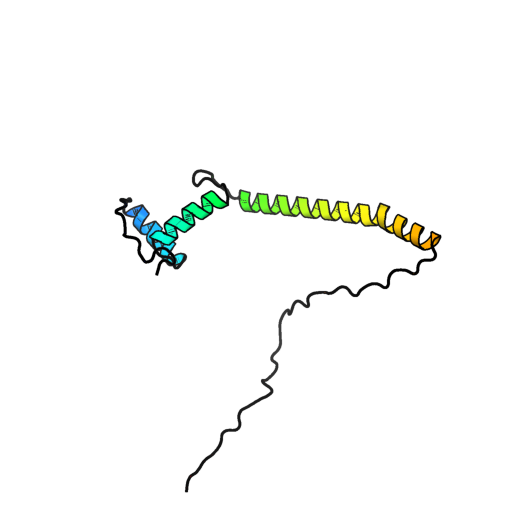38 32.979 1.00 95.62 80 ASP A O 1
ATOM 645 N N . VAL A 1 81 ? -20.643 -0.868 30.736 1.00 94.88 81 VAL A N 1
ATOM 646 C CA . VAL A 1 81 ? -21.846 -1.716 30.679 1.00 94.88 81 VAL A CA 1
ATOM 647 C C . VAL A 1 81 ? -21.626 -3.012 31.462 1.00 94.88 81 VAL A C 1
ATOM 649 O O . VAL A 1 81 ? -22.498 -3.434 32.225 1.00 94.88 81 VAL A O 1
ATOM 652 N N . GLU A 1 82 ? -20.433 -3.610 31.345 1.00 93.00 82 GLU A N 1
ATOM 653 C CA . GLU A 1 82 ? -20.102 -4.842 32.054 1.00 93.00 82 GLU A CA 1
ATOM 654 C C . GLU A 1 82 ? -20.205 -4.667 33.577 1.00 93.00 82 GLU A C 1
ATOM 656 O O . GLU A 1 82 ? -20.771 -5.512 34.273 1.00 93.00 82 GLU A O 1
ATOM 661 N N . LYS A 1 83 ? -19.648 -3.566 34.095 1.00 93.81 83 LYS A N 1
ATOM 662 C CA . LYS A 1 83 ? -19.592 -3.248 35.528 1.00 93.81 83 LYS A CA 1
ATOM 663 C C . LYS A 1 83 ? -20.917 -2.752 36.093 1.00 93.81 83 LYS A C 1
ATOM 665 O O . LYS A 1 83 ? -21.228 -3.092 37.229 1.00 93.81 83 LYS A O 1
ATOM 670 N N . THR A 1 84 ? -21.649 -1.933 35.346 1.00 91.00 84 THR A N 1
ATOM 671 C CA . THR A 1 84 ? -22.847 -1.242 35.843 1.00 91.00 84 THR A CA 1
ATOM 672 C C . THR A 1 84 ? -24.113 -2.075 35.695 1.00 91.00 84 THR A C 1
ATOM 674 O O . THR A 1 84 ? -24.980 -2.000 36.559 1.00 91.00 84 THR A O 1
ATOM 677 N N . GLN A 1 85 ? -24.218 -2.884 34.636 1.00 89.56 85 GLN A N 1
ATOM 678 C CA . GLN A 1 85 ? -25.429 -3.646 34.331 1.00 89.56 85 GLN A CA 1
ATOM 679 C C . GLN A 1 85 ? -25.187 -5.143 34.488 1.00 89.56 85 GLN A C 1
ATOM 681 O O . GLN A 1 85 ? -25.679 -5.759 35.429 1.00 89.56 85 GLN A O 1
ATOM 686 N N . THR A 1 86 ? -24.382 -5.747 33.613 1.00 88.88 86 THR A N 1
ATOM 687 C CA . THR A 1 86 ? -24.356 -7.214 33.514 1.00 88.88 86 THR A CA 1
ATOM 688 C C . THR A 1 86 ? -23.764 -7.906 34.740 1.00 88.88 86 THR A C 1
ATOM 690 O O . THR A 1 86 ? -24.303 -8.928 35.148 1.00 88.88 86 THR A O 1
ATOM 693 N N . LYS A 1 87 ? -22.694 -7.384 35.364 1.00 91.25 87 LYS A N 1
ATOM 694 C CA . LYS A 1 87 ? -22.098 -8.005 36.565 1.00 91.25 87 LYS A CA 1
ATOM 695 C C . LYS A 1 87 ? -23.061 -8.012 37.755 1.00 91.25 87 LYS A C 1
ATOM 697 O O . LYS A 1 87 ? -23.269 -9.090 38.306 1.00 91.25 87 LYS A O 1
ATOM 702 N N . PRO A 1 88 ? -23.677 -6.877 38.136 1.00 91.94 88 PRO A N 1
ATOM 703 C CA . PRO A 1 88 ? -24.710 -6.868 39.166 1.00 91.94 88 PRO A CA 1
ATOM 704 C C . PRO A 1 88 ? -25.893 -7.784 38.846 1.00 91.94 88 PRO A C 1
ATOM 706 O O . PRO A 1 88 ? -26.335 -8.512 39.727 1.00 91.94 88 PRO A O 1
ATOM 709 N N . THR A 1 89 ? -26.377 -7.814 37.597 1.00 91.19 89 THR A N 1
ATOM 710 C CA . THR A 1 89 ? -27.485 -8.704 37.207 1.00 91.19 89 THR A CA 1
ATOM 711 C C . THR A 1 89 ? -27.107 -10.176 37.348 1.00 91.19 89 THR A C 1
ATOM 713 O O . THR A 1 89 ? -27.891 -10.957 37.879 1.00 91.19 89 THR A O 1
ATOM 716 N N . VAL A 1 90 ? -25.899 -10.559 36.927 1.00 89.50 90 VAL A N 1
ATOM 717 C CA . VAL A 1 90 ? -25.393 -11.927 37.101 1.00 89.50 90 VAL A CA 1
ATOM 718 C C . VAL A 1 90 ? -25.265 -12.272 38.584 1.00 89.50 90 VAL A C 1
ATOM 720 O O . VAL A 1 90 ? -25.717 -13.341 38.978 1.00 89.50 90 VAL A O 1
ATOM 723 N N . ALA A 1 91 ? -24.727 -11.370 39.409 1.00 87.88 91 ALA A N 1
ATOM 724 C CA . ALA A 1 91 ? -24.618 -11.580 40.852 1.00 87.88 91 ALA A CA 1
ATOM 725 C C . ALA A 1 91 ? -25.995 -11.718 41.521 1.00 87.88 91 ALA A C 1
ATOM 727 O O . ALA A 1 91 ? -26.197 -12.614 42.331 1.00 87.88 91 ALA A O 1
ATOM 728 N N . MET A 1 92 ? -26.973 -10.888 41.143 1.00 87.88 92 MET A N 1
ATOM 729 C CA . MET A 1 92 ? -28.351 -11.017 41.625 1.00 87.88 92 MET A CA 1
ATOM 730 C C . MET A 1 92 ? -28.967 -12.365 41.250 1.00 87.88 92 MET A C 1
ATOM 732 O O . MET A 1 92 ? -29.573 -13.007 42.100 1.00 87.88 92 MET A O 1
ATOM 736 N N . LEU A 1 93 ? -28.815 -12.804 39.998 1.00 88.88 93 LEU A N 1
ATOM 737 C CA . LEU A 1 93 ? -29.329 -14.101 39.554 1.00 88.88 93 LEU A CA 1
ATOM 738 C C . LEU A 1 93 ? -28.645 -15.253 40.301 1.00 88.88 93 LEU A C 1
ATOM 740 O O . LEU A 1 93 ? -29.323 -16.173 40.739 1.00 88.88 93 LEU A O 1
ATOM 744 N N . GLN A 1 94 ? -27.328 -15.183 40.503 1.00 86.38 94 GLN A N 1
ATOM 745 C CA . GLN A 1 94 ? -26.592 -16.161 41.308 1.00 86.38 94 GLN A CA 1
ATOM 746 C C . GLN A 1 94 ? -27.121 -16.225 42.743 1.00 86.38 94 GLN A C 1
ATOM 748 O O . GLN A 1 94 ? -27.375 -17.321 43.233 1.00 86.38 94 GLN A O 1
ATOM 753 N N . SER A 1 95 ? -27.379 -15.075 43.373 1.00 85.94 95 SER A N 1
ATOM 754 C CA . SER A 1 95 ? -27.982 -15.009 44.709 1.00 85.94 95 SER A CA 1
ATOM 755 C C . SER A 1 95 ? -29.403 -15.580 44.760 1.00 85.94 95 SER A C 1
ATOM 757 O O . SER A 1 95 ? -29.771 -16.170 45.767 1.00 85.94 95 SER A O 1
ATOM 759 N N . LEU A 1 96 ? -30.208 -15.419 43.701 1.00 88.75 96 LEU A N 1
ATOM 760 C CA . LEU A 1 96 ? -31.575 -15.959 43.636 1.00 88.75 96 LEU A CA 1
ATOM 761 C C . LEU A 1 96 ? -31.617 -17.476 43.434 1.00 88.75 96 LEU A C 1
ATOM 763 O O . LEU A 1 96 ? -32.546 -18.124 43.907 1.00 88.75 96 LEU A O 1
ATOM 767 N N . PHE A 1 97 ? -30.650 -18.030 42.705 1.00 89.12 97 PHE A N 1
ATOM 768 C CA . PHE A 1 97 ? -30.601 -19.458 42.388 1.00 89.12 97 PHE A CA 1
ATOM 769 C C . PHE A 1 97 ? -29.626 -20.249 43.275 1.00 89.12 97 PHE A C 1
ATOM 771 O O . PHE A 1 97 ? -29.437 -21.436 43.023 1.00 89.12 97 PHE A O 1
ATOM 778 N N . GLU A 1 98 ? -28.989 -19.604 44.264 1.00 77.50 98 GLU A N 1
ATOM 779 C CA . GLU A 1 98 ? -27.933 -20.185 45.116 1.00 77.50 98 GLU A CA 1
ATOM 780 C C . GLU A 1 98 ? -26.835 -20.896 44.300 1.00 77.50 98 GLU A C 1
ATOM 782 O O . GLU A 1 98 ? -26.227 -21.877 44.727 1.00 77.50 98 GLU A O 1
ATOM 787 N N . VAL A 1 99 ? -26.585 -20.412 43.080 1.00 67.31 99 VAL A N 1
ATOM 788 C CA . VAL A 1 99 ? -25.578 -20.995 42.193 1.00 67.31 99 VAL A CA 1
ATOM 789 C C . VAL A 1 99 ? -24.230 -20.440 42.620 1.00 67.31 99 VAL A C 1
ATOM 791 O O . VAL A 1 99 ? -23.970 -19.248 42.442 1.00 67.31 99 VAL A O 1
ATOM 794 N N . ASP A 1 100 ? -23.377 -21.312 43.159 1.00 65.50 100 ASP A N 1
ATOM 795 C CA . ASP A 1 100 ? -21.990 -20.990 43.493 1.00 65.50 100 ASP A CA 1
ATOM 796 C C . ASP A 1 100 ? -21.304 -20.245 42.339 1.00 65.50 100 ASP A C 1
ATOM 798 O O . ASP A 1 100 ? -21.471 -20.593 41.161 1.00 65.50 100 ASP A O 1
ATOM 802 N N . GLU A 1 101 ? -20.497 -19.228 42.671 1.00 65.44 101 GLU A N 1
ATOM 803 C CA . GLU A 1 101 ? -19.732 -18.484 41.671 1.00 65.44 101 GLU A CA 1
ATOM 804 C C . GLU A 1 101 ? -18.989 -19.467 40.743 1.00 65.44 101 GLU A C 1
ATOM 806 O O . GLU A 1 101 ? -18.270 -20.356 41.221 1.00 65.44 101 GLU A O 1
ATOM 811 N N . PRO A 1 102 ? -19.097 -19.326 39.406 1.00 63.44 102 PRO A N 1
ATOM 812 C CA . PRO A 1 102 ? -18.332 -20.161 38.497 1.00 63.44 102 PRO A CA 1
ATOM 813 C C . PRO A 1 102 ? -16.847 -19.958 38.803 1.00 63.44 102 PRO A C 1
ATOM 815 O O . PRO A 1 102 ? -16.320 -18.854 38.644 1.00 63.44 102 PRO A O 1
ATOM 818 N N . LYS A 1 103 ? -16.179 -21.029 39.262 1.00 66.19 103 LYS A N 1
ATOM 819 C CA . LYS A 1 103 ? -14.755 -21.035 39.634 1.00 66.19 103 LYS A CA 1
ATOM 820 C C . LYS A 1 103 ? -13.959 -20.230 38.611 1.00 66.19 103 LYS A C 1
ATOM 822 O O . LYS A 1 103 ? -13.958 -20.577 37.426 1.00 66.19 103 LYS A O 1
ATOM 827 N N . LYS A 1 104 ? -13.301 -19.154 39.064 1.00 63.56 104 LYS A N 1
ATOM 828 C CA . LYS A 1 104 ? -12.490 -18.273 38.212 1.00 63.56 104 LYS A CA 1
ATOM 829 C C . LYS A 1 104 ? -11.514 -19.131 37.411 1.00 63.56 104 LYS A C 1
ATOM 831 O O . LYS A 1 104 ? -10.545 -19.655 37.959 1.00 63.56 104 LYS A O 1
ATOM 836 N N . LYS A 1 105 ? -11.790 -19.301 36.116 1.00 63.34 105 LYS A N 1
ATOM 837 C CA . LYS A 1 105 ? -10.873 -19.984 35.203 1.00 63.34 105 LYS A CA 1
ATOM 838 C C . LYS A 1 105 ? -9.580 -19.162 35.180 1.00 63.34 105 LYS A C 1
ATOM 840 O O . LYS A 1 105 ? -9.666 -17.938 35.044 1.00 63.34 105 LYS A O 1
ATOM 845 N N . PRO A 1 106 ? -8.401 -19.780 35.358 1.00 67.38 106 PRO A N 1
ATOM 846 C CA . PRO A 1 106 ? -7.150 -19.040 35.363 1.00 67.38 106 PRO A CA 1
ATOM 847 C C . PRO A 1 106 ? -7.000 -18.294 34.034 1.00 67.38 106 PRO A C 1
ATOM 849 O O . PRO A 1 106 ? -7.200 -18.864 32.962 1.00 67.38 106 PRO A O 1
ATOM 852 N N . LEU A 1 107 ? -6.671 -17.003 34.114 1.00 64.88 107 LEU A N 1
ATOM 853 C CA . LEU A 1 107 ? -6.330 -16.197 32.946 1.00 64.88 107 LEU A CA 1
ATOM 854 C C . LEU A 1 107 ? -5.100 -16.823 32.281 1.00 64.88 107 LEU A C 1
ATOM 856 O O . LEU A 1 107 ? -4.014 -16.830 32.862 1.00 64.88 107 LEU A O 1
ATOM 860 N N . ILE A 1 108 ? -5.269 -17.354 31.069 1.00 68.19 108 ILE A N 1
ATOM 861 C CA . ILE A 1 108 ? -4.157 -17.827 30.241 1.00 68.19 108 ILE A CA 1
ATOM 862 C C . ILE A 1 108 ? -3.435 -16.580 29.722 1.00 68.19 108 ILE A C 1
ATOM 864 O O . ILE A 1 108 ? -3.790 -16.011 28.693 1.00 68.19 108 ILE A O 1
ATOM 868 N N . LEU A 1 109 ? -2.459 -16.101 30.490 1.00 63.22 109 LEU A N 1
ATOM 869 C CA . LEU A 1 109 ? -1.539 -15.053 30.063 1.00 63.22 109 LEU A CA 1
ATOM 870 C C . LEU A 1 109 ? -0.441 -15.694 29.213 1.00 63.22 109 LEU A C 1
ATOM 872 O O . LEU A 1 109 ? 0.344 -16.499 29.718 1.00 63.22 109 LEU A O 1
ATOM 876 N N . GLU A 1 110 ? -0.362 -15.323 27.933 1.00 58.19 110 GLU A N 1
ATOM 877 C CA . GLU A 1 110 ? 0.816 -15.619 27.121 1.00 58.19 110 GLU A CA 1
ATOM 878 C C . GLU A 1 110 ? 2.044 -15.016 27.807 1.00 58.19 110 GLU A C 1
ATOM 880 O O . GLU A 1 110 ? 2.168 -13.799 27.984 1.00 58.19 110 GLU A O 1
ATOM 885 N N . LYS A 1 111 ? 2.958 -15.888 28.234 1.00 59.53 111 LYS A N 1
ATOM 886 C CA . LYS A 1 111 ? 4.228 -15.492 28.831 1.00 59.53 111 LYS A CA 1
ATOM 887 C C . LYS A 1 111 ? 5.038 -14.786 27.746 1.00 59.53 111 LYS A C 1
ATOM 889 O O . LYS A 1 111 ? 5.643 -15.433 26.895 1.00 59.53 111 LYS A O 1
ATOM 894 N N . LYS A 1 112 ? 5.054 -13.451 27.752 1.00 49.09 112 LYS A N 1
ATOM 895 C CA . LYS A 1 112 ? 6.016 -12.698 26.947 1.00 49.09 112 LYS A CA 1
ATOM 896 C C . LYS A 1 112 ? 7.404 -12.990 27.505 1.00 49.09 112 LYS A C 1
ATOM 898 O O . LYS A 1 112 ? 7.760 -12.506 28.576 1.00 49.09 112 LYS A O 1
ATOM 903 N N . TYR A 1 113 ? 8.163 -13.818 26.794 1.00 46.56 113 TYR A N 1
ATOM 904 C CA . TYR A 1 113 ? 9.581 -14.046 27.045 1.00 46.56 113 TYR A CA 1
ATOM 905 C C . TYR A 1 113 ? 10.348 -12.765 26.705 1.00 46.56 113 TYR A C 1
ATOM 907 O O . TYR A 1 113 ? 10.867 -12.600 25.606 1.00 46.56 113 TYR A O 1
ATOM 915 N N . ALA A 1 114 ? 10.373 -11.826 27.645 1.00 41.06 114 ALA A N 1
ATOM 916 C CA . ALA A 1 114 ? 11.293 -10.705 27.622 1.00 41.06 114 ALA A CA 1
ATOM 917 C C . ALA A 1 114 ? 12.590 -11.127 28.333 1.00 41.06 114 ALA A C 1
ATOM 919 O O . ALA A 1 114 ? 12.585 -11.281 29.547 1.00 41.06 114 ALA A O 1
ATOM 920 N N . GLY A 1 115 ? 13.648 -11.334 27.540 1.00 39.97 115 GLY A N 1
ATOM 921 C CA . GLY A 1 115 ? 15.053 -11.028 27.855 1.00 39.97 115 GLY A CA 1
ATOM 922 C C . GLY A 1 115 ? 15.762 -11.739 29.020 1.00 39.97 115 GLY A C 1
ATOM 923 O O . GLY A 1 115 ? 15.429 -11.519 30.176 1.00 39.97 115 GLY A O 1
ATOM 924 N N . ASP A 1 116 ? 16.861 -12.425 28.665 1.00 40.19 116 ASP A N 1
ATOM 925 C CA . ASP A 1 116 ? 18.068 -12.702 29.474 1.00 40.19 116 ASP A CA 1
ATOM 926 C C . ASP A 1 116 ? 17.941 -13.751 30.610 1.00 40.19 116 ASP A C 1
ATOM 928 O O . ASP A 1 116 ? 17.038 -13.720 31.430 1.00 40.19 116 ASP A O 1
ATOM 932 N N . LYS A 1 117 ? 18.804 -14.764 30.779 1.00 39.44 117 LYS A N 1
ATOM 933 C CA . LYS A 1 117 ? 20.243 -14.905 30.519 1.00 39.44 117 LYS A CA 1
ATOM 934 C C . LYS A 1 117 ? 20.583 -16.370 30.195 1.00 39.44 117 LYS A C 1
ATOM 936 O O . LYS A 1 117 ? 19.916 -17.291 30.661 1.00 39.44 117 LYS A O 1
ATOM 941 N N . GLN A 1 118 ? 21.634 -16.528 29.393 1.00 50.03 118 GLN A N 1
ATOM 942 C CA . GLN A 1 118 ? 22.448 -17.721 29.121 1.00 50.03 118 GLN A CA 1
ATOM 943 C C . GLN A 1 118 ? 22.111 -18.966 29.968 1.00 50.03 118 GLN A C 1
ATOM 945 O O . GLN A 1 118 ? 22.464 -19.049 31.141 1.00 50.03 118 GLN A O 1
ATOM 950 N N . LYS A 1 119 ? 21.491 -19.978 29.354 1.00 46.06 119 LYS A N 1
ATOM 951 C CA . LYS A 1 119 ? 21.607 -21.354 29.847 1.00 46.06 119 LYS A CA 1
ATOM 952 C C . LYS A 1 119 ? 22.704 -22.021 29.039 1.00 46.06 119 LYS A C 1
ATOM 954 O O . LYS A 1 119 ? 22.557 -22.181 27.829 1.00 46.06 119 LYS A O 1
ATOM 959 N N . GLU A 1 120 ? 23.801 -22.356 29.706 1.00 49.69 120 GLU A N 1
ATOM 960 C CA . GLU A 1 120 ? 24.859 -23.184 29.136 1.00 49.69 120 GLU A CA 1
ATOM 961 C C . GLU A 1 120 ? 24.255 -24.447 28.494 1.00 49.69 120 GLU A C 1
ATOM 963 O O . GLU A 1 120 ? 23.324 -25.044 29.057 1.00 49.69 120 GLU A O 1
ATOM 968 N N . PRO A 1 121 ? 24.738 -24.865 27.312 1.00 60.62 121 PRO A N 1
ATOM 969 C CA . PRO A 1 121 ? 24.265 -26.088 26.689 1.00 60.62 121 PRO A CA 1
ATOM 970 C C . PRO A 1 121 ? 24.612 -27.276 27.593 1.00 60.62 121 PRO A C 1
ATOM 972 O O . PRO A 1 121 ? 25.777 -27.542 27.877 1.00 60.62 121 PRO A O 1
ATOM 975 N N . LYS A 1 122 ? 23.587 -28.019 28.029 1.00 58.81 122 LYS A N 1
ATOM 976 C CA . LYS A 1 122 ? 23.707 -29.196 28.914 1.00 58.81 122 LYS A CA 1
ATOM 977 C C . LYS A 1 122 ? 24.453 -30.387 28.294 1.00 58.81 122 LYS A C 1
ATOM 979 O O . LYS A 1 122 ? 24.574 -31.422 28.939 1.00 58.81 122 LYS A O 1
ATOM 984 N N . PHE A 1 123 ? 24.930 -30.267 27.058 1.00 55.91 123 PHE A N 1
ATOM 985 C CA . PHE A 1 123 ? 25.626 -31.332 26.352 1.00 55.91 123 PHE A CA 1
ATOM 986 C C . PHE A 1 123 ? 26.847 -30.779 25.617 1.00 55.91 123 PHE A C 1
ATOM 988 O O . PHE A 1 123 ? 26.731 -29.897 24.768 1.00 55.91 123 PHE A O 1
ATOM 995 N N . ARG A 1 124 ? 28.018 -31.330 25.946 1.00 58.91 124 ARG A N 1
ATOM 996 C CA . ARG A 1 124 ? 29.252 -31.225 25.162 1.00 58.91 124 ARG A CA 1
ATOM 997 C C . ARG A 1 124 ? 29.585 -32.620 24.653 1.00 58.91 124 ARG A C 1
ATOM 999 O O . ARG A 1 124 ? 29.660 -33.557 25.446 1.00 58.91 124 ARG A O 1
ATOM 1006 N N . GLU A 1 125 ? 29.772 -32.752 23.345 1.00 53.53 125 GLU A N 1
ATOM 1007 C CA . GLU A 1 125 ? 30.221 -34.001 22.731 1.00 53.53 125 GLU A CA 1
ATOM 1008 C C . GLU A 1 125 ? 31.593 -34.404 23.284 1.00 53.53 125 GLU A C 1
ATOM 1010 O O . GLU A 1 125 ? 32.514 -33.587 23.385 1.00 53.53 125 GLU A O 1
ATOM 1015 N N . LYS A 1 126 ? 31.736 -35.681 23.650 1.00 57.62 126 LYS A N 1
ATOM 1016 C CA . LYS A 1 126 ? 33.039 -36.261 23.975 1.00 57.62 126 LYS A CA 1
ATOM 1017 C C . LYS A 1 126 ? 33.813 -36.446 22.671 1.00 57.62 126 LYS A C 1
ATOM 1019 O O . LYS A 1 126 ? 33.357 -37.168 21.789 1.00 57.62 126 LYS A O 1
ATOM 1024 N N . LYS A 1 127 ? 34.995 -35.835 22.560 1.00 51.66 127 LYS A N 1
ATOM 1025 C CA . LYS A 1 127 ? 35.944 -36.172 21.492 1.00 51.66 127 LYS A CA 1
ATOM 1026 C C . LYS A 1 127 ? 36.431 -37.607 21.712 1.00 51.66 127 LYS A C 1
ATOM 1028 O O . LYS A 1 127 ? 37.030 -37.895 22.744 1.00 51.66 127 LYS A O 1
ATOM 1033 N N . SER A 1 128 ? 36.156 -38.492 20.757 1.00 41.91 128 SER A N 1
ATOM 1034 C CA . SER A 1 128 ? 36.799 -39.804 20.662 1.00 41.91 128 SER A CA 1
ATOM 1035 C C . SER A 1 128 ? 38.259 -39.590 20.259 1.00 41.91 128 SER A C 1
ATOM 1037 O O . SER A 1 128 ? 38.542 -39.112 19.162 1.00 41.91 128 SER A O 1
ATOM 1039 N N . THR A 1 129 ? 39.186 -39.897 21.163 1.00 53.22 129 THR A N 1
ATOM 1040 C CA . THR A 1 129 ? 40.583 -40.168 20.820 1.00 53.22 129 THR A CA 1
ATOM 1041 C C . THR A 1 129 ? 40.652 -41.608 20.326 1.00 53.22 129 THR A C 1
ATOM 1043 O O . THR A 1 129 ? 40.595 -42.536 21.130 1.00 53.22 129 THR A O 1
ATOM 1046 N N . ASN A 1 130 ? 40.720 -41.793 19.010 1.00 45.12 130 ASN A N 1
ATOM 1047 C CA . ASN A 1 130 ? 41.178 -43.043 18.412 1.00 45.12 130 ASN A CA 1
ATOM 1048 C C . ASN A 1 130 ? 42.631 -42.836 17.981 1.00 45.12 130 ASN A C 1
ATOM 1050 O O . ASN A 1 130 ? 42.881 -42.461 16.837 1.00 45.12 130 ASN A O 1
ATOM 1054 N N . ASP A 1 131 ? 43.563 -43.079 18.901 1.00 47.31 131 ASP A N 1
ATOM 1055 C CA . ASP A 1 131 ? 44.924 -43.437 18.513 1.00 47.31 131 ASP A CA 1
ATOM 1056 C C . ASP A 1 131 ? 44.919 -44.915 18.092 1.00 47.31 131 ASP A C 1
ATOM 1058 O O . ASP A 1 131 ? 44.415 -45.793 18.794 1.00 47.31 131 ASP A O 1
ATOM 1062 N N . LYS A 1 132 ? 45.432 -45.156 16.889 1.00 46.00 132 LYS A N 1
ATOM 1063 C CA . LYS A 1 132 ? 45.803 -46.454 16.315 1.00 46.00 132 LYS A CA 1
ATOM 1064 C C . LYS A 1 132 ? 47.314 -46.401 16.070 1.00 46.00 132 LYS A C 1
ATOM 1066 O O . LYS A 1 132 ? 47.787 -45.329 15.691 1.00 46.00 132 LYS A O 1
ATOM 1071 N N . PRO A 1 133 ? 47.961 -47.557 15.896 1.00 52.38 133 PRO A N 1
ATOM 1072 C CA . PRO A 1 133 ? 48.044 -48.737 16.753 1.00 52.38 133 PRO A CA 1
ATOM 1073 C C . PRO A 1 133 ? 49.262 -48.682 17.693 1.00 52.38 133 PRO A C 1
ATOM 1075 O O . PRO A 1 133 ? 50.180 -47.870 17.444 1.00 52.38 133 PRO A O 1
#

Radius of gyration: 30.58 Å; Cα contacts (8 Å, |Δi|>4): 25; chains: 1; bounding box: 80×60×70 Å

Nearest PDB structures (foldseek):
  5x3t-assembly1_G  TM=6.364E-01  e=2.484E+00  Mycobacterium tuberculosis H37Rv
  6gts-assembly1_C-2  TM=6.851E-01  e=4.298E+00  Escherichia coli

Foldseek 3Di:
DPPPCPPPDDDDDDDDPVVVVVLVVVCVVVVHDSVVSVVVVVCVCVVVVHDPPDDPDVCVVVVVVVVVVVVVVVVVVVVVCVVPPVVVVVVVVCVVVVPPDDPPDDPPDDPPPDDDDDDDPPDDDDDDDDDDD

Solvent-accessible surface area (backbone atoms only — not comparable to full-atom values): 8714 Å² total; per-residue (Å²): 131,60,84,96,48,78,87,62,81,88,79,94,79,91,70,58,69,72,55,49,56,53,49,55,54,50,18,59,75,68,75,42,51,71,68,56,43,50,48,53,52,50,52,54,29,62,79,68,72,46,57,94,86,56,79,64,64,79,48,56,64,52,48,52,52,52,49,53,53,52,52,53,50,51,52,51,50,52,53,48,48,40,62,72,46,54,48,53,53,52,51,51,50,29,66,74,67,72,48,74,79,79,74,82,73,78,80,86,69,82,80,78,86,74,77,89,75,90,76,76,74,95,71,77,86,80,82,82,82,81,87,78,136

pLDDT: mean 80.08, std 17.65, range [39.44, 98.31]

InterPro domains:
  IPR048012 Mobilization protein BfmA-like, N-terminal domain [NF041200] (10-93)

Organism: NCBI:txid1150368